Protein AF-A0A1A8KBA3-F1 (afdb_monomer_lite)

Organism: Nothobranchius kuhntae (NCBI:txid321403)

Secondary structure (DSSP, 8-state):
---EEEEEETTS---TTEEEETTEEEE-S---GGG-EEEEEEEE-SS-EEEEEEEE---PPPPP---HHHHHHHHHHHHHHHHHHHHT--

Structure (mmCIF, N/CA/C/O backbone):
data_AF-A0A1A8KBA3-F1
#
_entry.id   AF-A0A1A8KBA3-F1
#
loop_
_atom_site.group_PDB
_atom_site.id
_atom_site.type_symbol
_atom_site.label_atom_id
_atom_site.label_alt_id
_atom_site.label_comp_id
_atom_site.label_asym_id
_atom_site.label_entity_id
_atom_site.label_seq_id
_atom_site.pdbx_PDB_ins_code
_atom_site.Cartn_x
_atom_site.Cartn_y
_atom_site.Cartn_z
_atom_site.occupancy
_atom_site.B_iso_or_equiv
_atom_site.auth_seq_id
_atom_site.auth_comp_id
_atom_site.auth_asym_id
_atom_site.auth_atom_id
_atom_site.pdbx_PDB_model_num
ATOM 1 N N . PRO A 1 1 ? -14.517 -6.284 18.216 1.00 91.94 1 PRO A N 1
ATOM 2 C CA . PRO A 1 1 ? -14.007 -6.632 16.862 1.00 91.94 1 PRO A CA 1
ATOM 3 C C . PRO A 1 1 ? -13.592 -5.347 16.142 1.00 91.94 1 PRO A C 1
ATOM 5 O O . PRO A 1 1 ? -14.079 -4.287 16.530 1.00 91.94 1 PRO A O 1
ATOM 8 N N . VAL A 1 2 ? -12.703 -5.418 15.149 1.00 96.19 2 VAL A N 1
ATOM 9 C CA . VAL A 1 2 ? -12.394 -4.246 14.311 1.00 96.19 2 VAL A CA 1
ATOM 10 C C . VAL A 1 2 ? -13.608 -3.938 13.437 1.00 96.19 2 VAL A C 1
ATOM 12 O O . VAL A 1 2 ? -14.209 -4.857 12.887 1.00 96.19 2 VAL A O 1
ATOM 15 N N . SER A 1 3 ? -13.991 -2.666 13.361 1.00 96.00 3 SER A N 1
ATOM 16 C CA . SER A 1 3 ? -15.149 -2.193 12.591 1.00 96.00 3 SER A CA 1
ATOM 17 C C . SER A 1 3 ? -14.759 -1.373 11.364 1.00 96.00 3 SER A C 1
ATOM 19 O O . SER A 1 3 ? -15.588 -1.181 10.483 1.00 96.00 3 SER A O 1
ATOM 21 N N . LEU A 1 4 ? -13.523 -0.870 11.306 1.00 96.31 4 LEU A N 1
ATOM 22 C CA . LEU A 1 4 ? -13.034 -0.050 10.203 1.00 96.31 4 LEU A CA 1
ATOM 23 C C . LEU A 1 4 ? -11.528 -0.246 10.014 1.00 96.31 4 LEU A C 1
ATOM 25 O O . LEU A 1 4 ? -10.774 -0.227 10.989 1.00 96.31 4 LEU A O 1
ATOM 29 N N . TYR A 1 5 ? -11.118 -0.367 8.754 1.00 97.31 5 TYR A N 1
ATOM 30 C CA . TYR A 1 5 ? -9.729 -0.318 8.313 1.00 97.31 5 TYR A CA 1
ATOM 31 C C . TYR A 1 5 ? -9.560 0.860 7.359 1.00 97.31 5 TYR A C 1
ATOM 33 O O . TYR A 1 5 ? -10.358 1.035 6.438 1.00 97.31 5 TYR A O 1
ATOM 41 N N . GLN A 1 6 ? -8.528 1.669 7.575 1.00 96.50 6 GLN A N 1
ATOM 42 C CA . GLN A 1 6 ? -8.177 2.781 6.699 1.00 96.50 6 GLN A CA 1
ATOM 43 C C . GLN A 1 6 ? -6.702 2.690 6.337 1.00 96.50 6 GLN A C 1
ATOM 45 O O . GLN A 1 6 ? -5.844 2.617 7.210 1.00 96.50 6 GLN A O 1
ATOM 50 N N . TRP A 1 7 ? -6.412 2.695 5.041 1.00 97.50 7 TRP A N 1
ATOM 51 C CA . TRP A 1 7 ? -5.047 2.716 4.532 1.00 97.50 7 TRP A CA 1
ATOM 52 C C . TRP A 1 7 ? -4.653 4.127 4.116 1.00 97.50 7 TRP A C 1
ATOM 54 O O . TRP A 1 7 ? -5.462 4.866 3.554 1.00 97.50 7 TRP A O 1
ATOM 64 N N . ARG A 1 8 ? -3.392 4.487 4.355 1.00 96.12 8 ARG A N 1
ATOM 65 C CA . ARG A 1 8 ? -2.803 5.757 3.917 1.00 96.12 8 ARG A CA 1
ATOM 66 C C . ARG A 1 8 ? -1.321 5.605 3.595 1.00 96.12 8 ARG A C 1
ATOM 68 O O . ARG A 1 8 ? -0.642 4.759 4.169 1.00 96.12 8 ARG A O 1
ATOM 75 N N . LEU A 1 9 ? -0.829 6.457 2.703 1.00 97.31 9 LEU A N 1
ATOM 76 C CA . LEU A 1 9 ? 0.591 6.600 2.394 1.00 97.31 9 LEU A CA 1
ATOM 77 C C . LEU A 1 9 ? 1.167 7.759 3.221 1.00 97.31 9 LEU A C 1
ATOM 79 O O . LEU A 1 9 ? 0.548 8.820 3.319 1.00 97.31 9 LEU A O 1
ATOM 83 N N . ILE A 1 10 ? 2.331 7.572 3.844 1.00 97.44 10 ILE A N 1
ATOM 84 C CA . ILE A 1 10 ? 3.007 8.658 4.565 1.00 97.44 10 ILE A CA 1
ATOM 85 C C . ILE A 1 10 ? 3.524 9.689 3.555 1.00 97.44 10 ILE A C 1
ATOM 87 O O . ILE A 1 10 ? 4.210 9.334 2.603 1.00 97.44 10 ILE A O 1
ATOM 91 N N . ASN A 1 11 ? 3.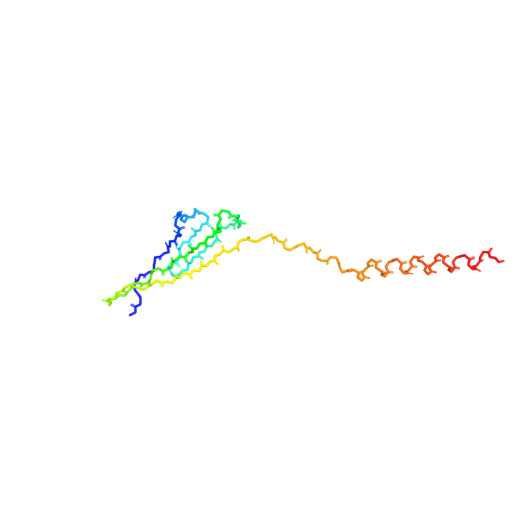219 10.970 3.793 1.00 93.81 11 ASN A 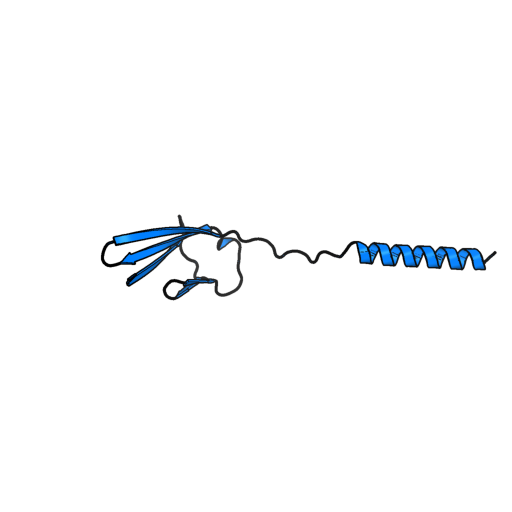N 1
ATOM 92 C CA . ASN A 1 11 ? 3.654 12.105 2.967 1.00 93.81 11 ASN A CA 1
ATOM 93 C C . ASN A 1 11 ? 3.258 12.006 1.482 1.00 93.81 11 ASN A C 1
ATOM 95 O O . ASN A 1 11 ? 3.916 12.586 0.622 1.00 93.81 11 ASN A O 1
ATOM 99 N N . GLY A 1 12 ? 2.173 11.298 1.180 1.00 93.31 12 GLY A N 1
ATOM 100 C CA . GLY A 1 12 ? 1.681 11.136 -0.180 1.00 93.31 12 GLY A CA 1
ATOM 101 C C . GLY A 1 12 ? 0.218 10.725 -0.210 1.00 93.31 12 GLY A C 1
ATOM 102 O O . GLY A 1 12 ? -0.457 10.650 0.818 1.00 93.31 12 GLY A O 1
ATOM 103 N N . SER A 1 13 ? -0.275 10.449 -1.409 1.00 93.88 13 SER A N 1
ATOM 104 C CA . SER A 1 13 ? -1.604 9.893 -1.635 1.00 93.88 13 SER A CA 1
ATOM 105 C C . SER A 1 13 ? -1.493 8.490 -2.215 1.00 93.88 13 SER A C 1
ATOM 107 O O . SER A 1 13 ? -0.546 8.161 -2.927 1.00 93.88 13 SER A O 1
ATOM 109 N N . ILE A 1 14 ? -2.478 7.649 -1.907 1.00 93.62 14 ILE A N 1
ATOM 110 C CA . ILE A 1 14 ? -2.579 6.328 -2.523 1.00 93.62 14 ILE A CA 1
ATOM 111 C C . ILE A 1 14 ? -2.881 6.522 -4.014 1.00 93.62 14 ILE A C 1
ATOM 113 O O . ILE A 1 14 ? -3.843 7.202 -4.375 1.00 93.62 14 ILE A O 1
ATOM 117 N N . SER A 1 15 ? -2.027 5.948 -4.864 1.00 93.38 15 SER A N 1
ATOM 118 C CA . SER A 1 15 ? -2.146 6.009 -6.323 1.00 93.38 15 SER A CA 1
ATOM 119 C C . SER A 1 15 ? -3.412 5.302 -6.816 1.00 93.38 15 SER A C 1
ATOM 121 O O . SER A 1 15 ? -3.869 4.334 -6.211 1.00 93.38 15 SER A O 1
ATOM 123 N N . SER A 1 16 ? -3.951 5.727 -7.963 1.00 92.25 16 SER A N 1
ATOM 124 C CA . SER A 1 16 ? -5.116 5.090 -8.601 1.00 92.25 16 SER A CA 1
ATOM 125 C C . SER A 1 16 ? -4.867 3.640 -9.030 1.00 92.25 16 SER A C 1
ATOM 127 O O . SER A 1 16 ? -5.818 2.895 -9.253 1.00 92.25 16 SER A O 1
ATOM 129 N N . ASN A 1 17 ? -3.598 3.233 -9.139 1.00 92.00 17 ASN A N 1
ATOM 130 C CA . ASN A 1 17 ? -3.197 1.850 -9.409 1.00 92.00 17 ASN A CA 1
ATOM 131 C C . ASN A 1 17 ? -3.300 0.953 -8.164 1.00 92.00 17 ASN A C 1
ATOM 133 O O . ASN A 1 17 ? -2.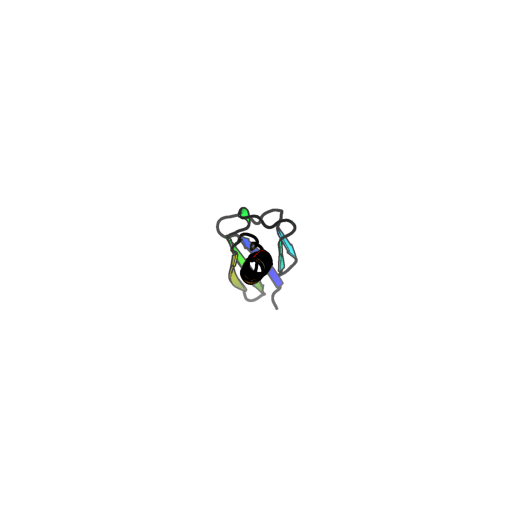947 -0.219 -8.220 1.00 92.00 17 ASN A O 1
ATOM 137 N N . ILE A 1 18 ? -3.753 1.477 -7.025 1.00 95.31 18 ILE A N 1
ATOM 138 C CA . ILE A 1 18 ? -3.933 0.721 -5.790 1.00 95.31 18 ILE A CA 1
ATOM 139 C C . ILE A 1 18 ? -5.418 0.738 -5.418 1.00 95.31 18 ILE A C 1
ATOM 141 O O . ILE A 1 18 ? -6.037 1.791 -5.297 1.00 95.31 18 ILE A O 1
ATOM 145 N N . GLU A 1 19 ? -5.997 -0.443 -5.216 1.00 95.62 19 GLU A N 1
ATOM 146 C CA . GLU A 1 19 ? -7.346 -0.618 -4.680 1.00 95.62 19 GLU A CA 1
ATOM 147 C C . GLU A 1 19 ? -7.269 -0.998 -3.200 1.00 95.62 19 GLU A C 1
ATOM 149 O O . GLU A 1 19 ? -6.538 -1.910 -2.819 1.00 95.62 19 GLU A O 1
ATOM 154 N N . ILE A 1 20 ? -8.076 -0.349 -2.364 1.00 95.25 20 ILE A N 1
ATOM 155 C CA . ILE A 1 20 ? -8.314 -0.795 -0.991 1.00 95.25 20 ILE A CA 1
ATOM 156 C C . ILE A 1 20 ? -9.577 -1.654 -0.986 1.00 95.25 20 ILE A C 1
ATOM 158 O O . ILE A 1 20 ? -10.650 -1.183 -1.364 1.00 95.25 20 ILE A O 1
ATOM 162 N N . ARG A 1 21 ? -9.456 -2.903 -0.535 1.00 93.38 21 ARG A N 1
ATOM 163 C CA . ARG A 1 21 ? -10.577 -3.826 -0.335 1.00 93.38 21 ARG A CA 1
ATOM 164 C C . ARG A 1 21 ? -10.591 -4.266 1.122 1.00 93.38 21 ARG A C 1
ATOM 166 O O . ARG A 1 21 ? -9.804 -5.121 1.518 1.00 93.38 21 ARG A O 1
ATOM 173 N N . ASP A 1 22 ? -11.473 -3.661 1.910 1.00 90.31 22 ASP A N 1
ATOM 174 C CA . ASP A 1 22 ? -11.566 -3.863 3.358 1.00 90.31 22 ASP A CA 1
ATOM 175 C C . ASP A 1 22 ? -10.210 -3.639 4.057 1.00 90.31 22 ASP A C 1
ATOM 177 O O . ASP A 1 22 ? -9.682 -2.527 4.089 1.00 90.31 22 ASP A O 1
ATOM 181 N N . ASN A 1 23 ? -9.622 -4.701 4.605 1.00 92.56 23 ASN A N 1
ATOM 182 C CA . ASN A 1 23 ? -8.335 -4.694 5.289 1.00 92.56 23 ASN A CA 1
ATOM 183 C C . ASN A 1 23 ? -7.137 -4.939 4.353 1.00 92.56 23 ASN A C 1
ATOM 185 O O . ASN A 1 23 ? -6.011 -5.028 4.837 1.00 92.56 23 ASN A O 1
ATOM 189 N N . VAL A 1 24 ? -7.352 -5.050 3.039 1.00 95.75 24 VAL A N 1
ATOM 190 C CA . VAL A 1 24 ? -6.319 -5.392 2.052 1.00 95.75 24 VAL A CA 1
ATOM 191 C C . VAL A 1 24 ? -5.994 -4.193 1.162 1.00 95.75 24 VAL A C 1
ATOM 193 O O . VAL A 1 24 ? -6.883 -3.583 0.571 1.00 95.75 24 VAL A O 1
ATOM 196 N N . LEU A 1 25 ? -4.700 -3.898 1.029 1.00 96.00 25 LEU A N 1
ATOM 197 C CA . LEU A 1 25 ? -4.153 -2.961 0.051 1.00 96.00 25 LEU A CA 1
ATOM 198 C C . LEU A 1 25 ? -3.684 -3.747 -1.185 1.00 96.00 25 LEU A C 1
ATOM 200 O O . LEU A 1 25 ? -2.750 -4.543 -1.094 1.00 96.00 25 LEU A O 1
ATOM 204 N N . LEU A 1 26 ? -4.343 -3.556 -2.327 1.00 96.31 26 LEU A N 1
ATOM 205 C CA . LEU A 1 26 ? -4.119 -4.331 -3.547 1.00 96.31 26 LEU A CA 1
ATOM 206 C C . LEU A 1 26 ? -3.515 -3.467 -4.655 1.00 96.31 26 LEU A C 1
ATOM 208 O O . LEU A 1 26 ? -4.152 -2.546 -5.154 1.00 96.31 26 LEU A O 1
ATOM 212 N N . PHE A 1 27 ? -2.320 -3.825 -5.111 1.00 95.44 27 PHE A N 1
ATOM 213 C CA . PHE A 1 27 ? -1.674 -3.200 -6.264 1.00 95.44 27 PHE A CA 1
ATOM 214 C C . PHE A 1 27 ? -2.266 -3.778 -7.557 1.00 95.44 27 PHE A C 1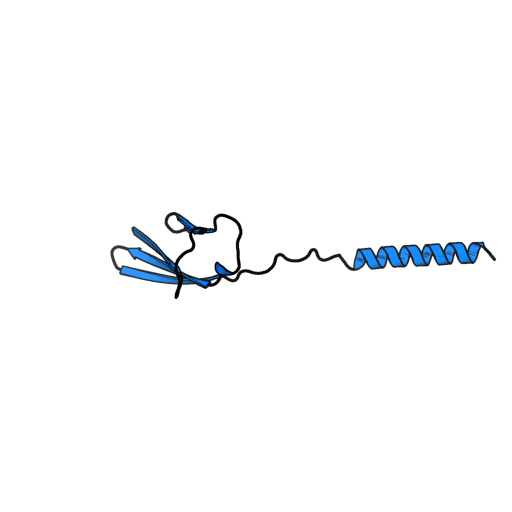
ATOM 216 O O . PHE A 1 27 ? -2.112 -4.964 -7.850 1.00 95.44 27 PHE A O 1
ATOM 223 N N . LYS A 1 28 ? -2.981 -2.948 -8.316 1.00 92.31 28 LYS A N 1
ATOM 224 C CA . LYS A 1 28 ? -3.617 -3.294 -9.587 1.00 92.31 28 LYS A CA 1
ATOM 225 C C . LYS A 1 28 ? -2.806 -2.746 -10.755 1.00 92.31 28 LYS A C 1
ATOM 227 O O . LYS A 1 28 ? -2.743 -1.543 -10.976 1.00 92.31 28 LYS A O 1
ATOM 232 N N . GLY A 1 29 ? -2.257 -3.655 -11.554 1.00 88.56 29 GLY A N 1
ATOM 233 C CA . GLY A 1 29 ? -1.486 -3.314 -12.746 1.00 88.56 29 GLY A CA 1
ATOM 234 C C . GLY A 1 29 ? 0.026 -3.351 -12.513 1.00 88.56 29 GLY A C 1
ATOM 235 O O . GLY A 1 29 ? 0.487 -3.965 -11.548 1.00 88.56 29 GLY A O 1
ATOM 236 N N . PRO A 1 30 ? 0.810 -2.762 -13.432 1.00 91.62 30 PRO A N 1
ATOM 237 C CA . PRO A 1 30 ? 2.262 -2.740 -13.329 1.00 91.62 30 PRO A CA 1
ATOM 238 C C . PRO A 1 30 ? 2.724 -2.023 -12.060 1.00 91.62 30 PRO A C 1
ATOM 240 O O . PRO A 1 30 ? 2.245 -0.938 -11.739 1.00 91.62 30 PRO A O 1
ATOM 243 N N . VAL A 1 31 ? 3.682 -2.628 -11.363 1.00 93.44 31 VAL A N 1
ATOM 244 C CA . VAL A 1 31 ? 4.319 -2.013 -10.201 1.00 93.44 31 VAL A CA 1
ATOM 245 C C . VAL A 1 31 ? 5.473 -1.141 -10.684 1.00 93.44 31 VAL A C 1
ATOM 247 O O . VAL A 1 31 ? 6.388 -1.625 -11.351 1.00 93.44 31 VAL A O 1
ATOM 250 N N . THR A 1 32 ? 5.416 0.142 -10.353 1.00 94.00 32 THR A N 1
ATOM 251 C CA . THR A 1 32 ? 6.383 1.170 -10.749 1.00 94.00 32 THR A CA 1
ATOM 252 C C . THR A 1 32 ? 7.017 1.809 -9.512 1.00 94.00 32 THR A C 1
ATOM 254 O O . THR A 1 32 ? 6.503 1.689 -8.400 1.00 94.00 32 THR A O 1
ATOM 257 N N . TYR A 1 33 ? 8.170 2.461 -9.681 1.00 94.00 33 TYR A N 1
ATOM 258 C CA . TYR A 1 33 ? 8.946 3.008 -8.561 1.00 94.00 33 TYR A CA 1
ATOM 259 C C . TYR A 1 33 ? 8.208 4.076 -7.742 1.00 94.00 33 TYR A C 1
ATOM 261 O O . TYR A 1 33 ? 8.479 4.212 -6.556 1.00 94.00 33 TYR A O 1
ATOM 269 N N . ASP A 1 34 ? 7.249 4.793 -8.330 1.00 92.75 34 ASP A N 1
ATOM 270 C CA . ASP A 1 34 ? 6.397 5.772 -7.639 1.00 92.75 34 ASP A CA 1
ATOM 271 C C . ASP A 1 34 ? 5.450 5.144 -6.605 1.00 92.75 34 ASP A C 1
ATOM 273 O O . ASP A 1 34 ? 4.897 5.856 -5.772 1.00 92.75 34 ASP A O 1
ATOM 277 N N . LEU A 1 35 ? 5.284 3.817 -6.619 1.00 95.19 35 LEU A N 1
ATOM 278 C CA . LEU A 1 35 ? 4.503 3.087 -5.619 1.00 95.19 35 LEU A CA 1
ATOM 279 C C . LEU A 1 35 ? 5.316 2.749 -4.355 1.00 95.19 35 LEU A C 1
ATOM 281 O O . LEU A 1 35 ? 4.749 2.217 -3.396 1.00 95.19 35 LEU A O 1
ATOM 285 N N . GLN A 1 36 ? 6.623 3.040 -4.336 1.00 95.62 36 GLN A N 1
ATOM 286 C CA . GLN A 1 36 ? 7.467 2.914 -3.146 1.00 95.62 36 GLN A CA 1
ATOM 287 C C . GLN A 1 36 ? 7.000 3.868 -2.042 1.00 95.62 36 GLN A C 1
ATOM 289 O O . GLN A 1 36 ? 6.632 5.013 -2.294 1.00 95.62 36 GLN A O 1
ATOM 294 N N . GLY A 1 37 ? 7.075 3.409 -0.795 1.00 96.50 37 GLY A N 1
ATOM 295 C CA . GLY A 1 37 ? 6.872 4.274 0.361 1.00 96.50 37 GLY A CA 1
ATOM 296 C C . GLY A 1 37 ? 6.428 3.528 1.607 1.00 96.50 37 GLY A C 1
ATOM 297 O O . GLY A 1 37 ? 6.377 2.297 1.643 1.00 96.50 37 GLY A O 1
ATOM 298 N N . SER A 1 38 ? 6.095 4.301 2.638 1.00 98.00 38 SER A N 1
ATOM 299 C CA . SER A 1 38 ? 5.649 3.783 3.928 1.00 98.00 38 SER A CA 1
ATOM 300 C C . SER A 1 38 ? 4.125 3.839 4.023 1.00 98.00 38 SER A C 1
ATOM 302 O O . SER A 1 38 ? 3.526 4.917 4.066 1.00 98.00 38 SER A O 1
ATOM 304 N N . TYR A 1 39 ? 3.488 2.672 4.029 1.00 97.75 39 TYR A N 1
ATOM 305 C CA . TYR A 1 39 ? 2.036 2.528 4.076 1.00 97.75 39 TYR A CA 1
ATOM 306 C C . TYR A 1 39 ? 1.590 2.239 5.503 1.00 97.75 39 TYR A C 1
ATOM 308 O O . TYR A 1 39 ? 2.185 1.412 6.190 1.00 97.75 39 TYR A O 1
ATOM 316 N N . VAL A 1 40 ? 0.523 2.898 5.946 1.00 98.00 40 VAL A N 1
ATOM 317 C CA . VAL A 1 40 ? -0.038 2.748 7.292 1.00 98.00 40 VAL A CA 1
ATOM 318 C C . VAL A 1 40 ? -1.466 2.237 7.198 1.00 98.00 40 VAL A C 1
ATOM 320 O O . VAL A 1 40 ? -2.262 2.765 6.420 1.00 98.00 40 VAL A O 1
ATOM 323 N N . CYS A 1 41 ? -1.788 1.238 8.016 1.00 97.75 41 CYS A N 1
ATOM 324 C CA . CYS A 1 41 ? -3.152 0.792 8.258 1.00 97.75 41 CYS A CA 1
ATOM 325 C C . CYS A 1 41 ? -3.596 1.256 9.645 1.00 97.75 41 CYS A C 1
ATOM 327 O O . CYS A 1 41 ? -3.001 0.866 10.653 1.00 97.75 41 CYS A O 1
ATOM 329 N N . ASP A 1 42 ? -4.644 2.070 9.685 1.00 97.62 42 ASP A N 1
ATOM 330 C CA . ASP A 1 42 ? -5.349 2.473 10.892 1.00 97.62 42 ASP A CA 1
ATOM 331 C C . ASP A 1 42 ? -6.562 1.547 11.085 1.00 97.62 42 ASP A C 1
ATOM 333 O O . ASP A 1 42 ? -7.493 1.528 10.276 1.00 97.62 42 ASP A O 1
ATOM 337 N N . ALA A 1 43 ? -6.547 0.753 12.155 1.00 98.19 43 ALA A N 1
ATOM 338 C CA . ALA A 1 43 ? -7.618 -0.167 12.521 1.00 98.19 43 ALA A CA 1
ATOM 339 C C . ALA A 1 43 ? -8.383 0.377 13.731 1.00 98.19 43 ALA A C 1
ATOM 341 O O . ALA A 1 43 ? -7.798 0.624 14.790 1.00 98.19 43 ALA A O 1
ATOM 342 N N . THR A 1 44 ? -9.698 0.543 13.582 1.00 98.25 44 THR A N 1
ATOM 343 C CA . THR A 1 44 ? -10.565 1.147 14.604 1.00 98.25 44 THR A CA 1
ATOM 344 C C . THR A 1 44 ? -11.622 0.161 15.089 1.00 98.25 44 THR A C 1
ATOM 346 O O . THR A 1 44 ? -12.255 -0.545 14.301 1.00 98.25 44 THR A O 1
ATOM 349 N N . ASN A 1 45 ? -11.825 0.120 16.405 1.00 97.75 45 ASN A N 1
ATOM 350 C CA . ASN A 1 45 ? -12.936 -0.566 17.060 1.00 97.75 45 ASN A CA 1
ATOM 351 C C . ASN A 1 45 ? -13.642 0.381 18.049 1.00 97.75 45 ASN A C 1
ATOM 353 O O . ASN A 1 45 ? -13.309 1.559 18.139 1.00 97.75 45 ASN A O 1
ATOM 357 N N . SER A 1 46 ? -14.603 -0.133 18.822 1.00 98.25 46 SER A N 1
ATOM 358 C CA . SER A 1 46 ? -15.364 0.659 19.802 1.00 98.25 46 SER A CA 1
ATOM 359 C C . SER A 1 46 ? -14.539 1.226 20.967 1.00 98.25 46 SER A C 1
ATOM 361 O O . SER A 1 46 ? -15.049 2.059 21.707 1.00 98.25 46 SER A O 1
ATOM 363 N N . ILE A 1 47 ? -13.306 0.751 21.175 1.00 98.31 47 ILE A N 1
ATOM 364 C CA . ILE A 1 47 ? -12.406 1.199 22.249 1.00 98.31 47 ILE A CA 1
ATOM 365 C C . ILE A 1 47 ? -11.450 2.277 21.726 1.00 98.31 47 ILE A C 1
ATOM 367 O O . ILE A 1 47 ? -11.115 3.207 22.455 1.00 98.31 47 ILE A O 1
ATOM 371 N N . GLY A 1 48 ? -11.003 2.167 20.474 1.00 97.94 48 GLY A N 1
ATOM 372 C CA . GLY A 1 48 ? -10.148 3.171 19.855 1.00 97.94 48 GLY A CA 1
ATOM 373 C C . GLY A 1 48 ? -9.478 2.702 18.569 1.00 97.94 48 GLY A C 1
ATOM 374 O O . GLY A 1 48 ? -9.868 1.700 17.963 1.00 97.94 48 GLY A O 1
ATOM 375 N N . THR A 1 49 ? -8.440 3.441 18.182 1.00 98.38 49 THR A N 1
ATOM 376 C CA . THR A 1 49 ? -7.685 3.239 16.941 1.00 98.38 49 THR A CA 1
ATOM 377 C C . THR A 1 49 ? -6.243 2.850 17.241 1.00 98.38 49 THR A C 1
ATOM 379 O O . THR A 1 49 ? -5.594 3.412 18.129 1.00 98.38 49 THR A O 1
ATOM 382 N N . ARG A 1 50 ? -5.729 1.877 16.488 1.00 98.06 50 ARG A N 1
ATOM 383 C CA . ARG A 1 50 ? -4.313 1.496 16.476 1.00 98.06 50 ARG A CA 1
ATOM 384 C C . ARG A 1 50 ? -3.798 1.476 15.044 1.00 98.06 50 ARG A C 1
ATOM 386 O O . ARG A 1 50 ? -4.547 1.155 14.127 1.00 98.06 50 ARG A O 1
ATOM 393 N N . SER A 1 51 ? -2.518 1.787 14.891 1.00 97.88 51 SER A N 1
ATOM 394 C CA . SER A 1 51 ? -1.864 1.937 13.594 1.00 97.88 51 SER A CA 1
ATOM 395 C C . SER A 1 51 ? -0.681 0.985 13.478 1.00 97.88 51 SER A C 1
ATOM 397 O O . SER A 1 51 ? 0.032 0.766 14.460 1.00 97.88 51 SER A O 1
ATOM 399 N N . ALA A 1 52 ? -0.450 0.461 12.278 1.00 97.75 52 ALA A N 1
ATOM 400 C CA . ALA A 1 52 ? 0.759 -0.278 11.921 1.00 97.75 52 ALA A CA 1
ATOM 401 C C . ALA A 1 52 ? 1.278 0.196 10.560 1.00 97.75 52 ALA A C 1
ATOM 403 O O . ALA A 1 52 ? 0.480 0.508 9.677 1.00 97.75 52 ALA A O 1
ATOM 404 N N . SER A 1 53 ? 2.601 0.249 10.398 1.00 97.56 53 SER A N 1
ATOM 405 C CA . SER A 1 53 ? 3.267 0.723 9.182 1.00 97.56 53 SER A CA 1
ATOM 406 C C . SER A 1 53 ? 4.097 -0.373 8.516 1.00 97.56 53 SER A C 1
ATOM 408 O O . SER A 1 53 ? 4.706 -1.191 9.205 1.00 97.56 53 SER A O 1
ATOM 410 N N . VAL A 1 54 ? 4.175 -0.344 7.186 1.00 97.75 54 VAL A N 1
ATOM 411 C CA . VAL A 1 54 ? 5.037 -1.207 6.371 1.00 97.75 54 VAL A CA 1
ATOM 412 C C . VAL A 1 54 ? 5.780 -0.377 5.324 1.00 97.75 54 VAL A C 1
ATOM 414 O O . VAL A 1 54 ? 5.183 0.445 4.632 1.00 97.75 54 VAL A O 1
ATOM 417 N N . GLU A 1 55 ? 7.086 -0.602 5.212 1.00 97.88 55 GLU A N 1
ATOM 418 C CA . GLU A 1 55 ? 7.931 -0.015 4.171 1.00 97.88 55 GLU A CA 1
ATOM 419 C C . GLU A 1 55 ? 7.872 -0.904 2.921 1.00 97.88 55 GLU A C 1
ATOM 421 O O . GLU A 1 55 ? 8.209 -2.089 2.984 1.00 97.88 55 GLU A O 1
ATOM 426 N N . ILE A 1 56 ? 7.443 -0.354 1.785 1.00 96.75 56 ILE A N 1
ATOM 427 C CA . ILE A 1 56 ? 7.371 -1.072 0.507 1.00 96.75 56 ILE A CA 1
ATOM 428 C C . ILE A 1 56 ? 8.468 -0.552 -0.417 1.00 96.75 56 ILE A C 1
ATOM 430 O O . ILE A 1 56 ? 8.433 0.601 -0.844 1.00 96.75 56 ILE A O 1
ATOM 434 N N . GLY A 1 57 ? 9.425 -1.420 -0.752 1.00 96.19 57 GLY A N 1
ATOM 435 C CA . GLY A 1 57 ? 10.467 -1.159 -1.743 1.00 96.19 57 GLY A CA 1
ATOM 436 C C . GLY A 1 57 ? 10.183 -1.865 -3.066 1.00 96.19 57 GLY A C 1
ATOM 437 O O . GLY A 1 57 ? 9.911 -3.065 -3.079 1.00 96.19 57 GLY A O 1
ATOM 438 N N . ILE A 1 58 ? 10.271 -1.129 -4.176 1.00 95.38 58 ILE A N 1
ATOM 439 C CA . ILE A 1 58 ? 10.161 -1.686 -5.529 1.00 95.38 58 ILE A CA 1
ATOM 440 C C . ILE A 1 58 ? 11.569 -1.887 -6.086 1.00 95.38 58 ILE A C 1
ATOM 442 O O . ILE A 1 58 ? 12.395 -0.980 -6.021 1.00 95.38 58 ILE A O 1
ATOM 446 N N . LEU A 1 59 ? 11.844 -3.084 -6.601 1.00 94.44 59 LEU A N 1
ATOM 447 C CA . LEU A 1 59 ? 13.143 -3.477 -7.144 1.00 94.44 59 LEU A CA 1
ATOM 448 C C . LEU A 1 59 ? 13.009 -3.876 -8.612 1.00 94.44 59 LEU A C 1
ATOM 450 O O . LEU A 1 59 ? 11.928 -4.252 -9.074 1.00 94.44 59 LEU A O 1
ATOM 454 N N . GLU A 1 60 ? 14.128 -3.844 -9.329 1.00 90.62 60 GLU A N 1
ATOM 455 C CA . GLU A 1 60 ? 14.192 -4.372 -10.686 1.00 90.62 60 GLU A CA 1
ATOM 456 C C . GLU A 1 60 ? 13.919 -5.873 -10.709 1.00 90.62 60 GLU A C 1
ATOM 458 O O . GLU A 1 60 ? 14.266 -6.623 -9.789 1.00 90.62 60 GLU A O 1
ATOM 463 N N . LYS A 1 61 ? 13.314 -6.328 -11.809 1.00 87.75 61 LYS A N 1
ATOM 464 C 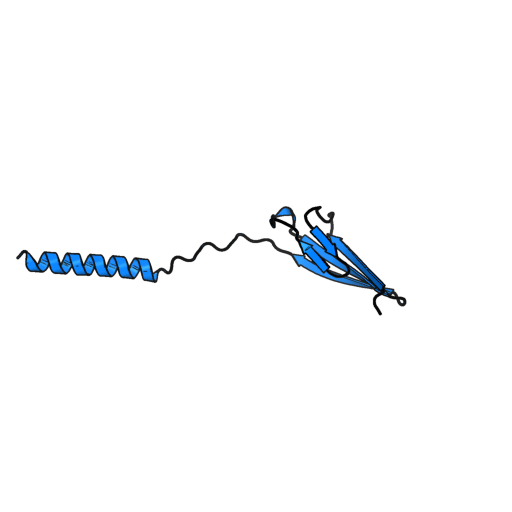CA . LYS A 1 61 ? 13.165 -7.755 -12.062 1.00 87.75 61 LYS A CA 1
ATOM 465 C C . LYS A 1 61 ? 14.564 -8.383 -12.116 1.00 87.75 61 LYS A C 1
ATOM 467 O O . LYS A 1 61 ? 15.404 -7.882 -12.864 1.00 87.75 61 LYS A O 1
ATOM 472 N N . PRO A 1 62 ? 14.814 -9.490 -11.396 1.00 86.50 62 PRO A N 1
ATOM 473 C CA . PRO A 1 62 ? 16.100 -10.160 -11.474 1.00 86.50 62 PRO A CA 1
ATOM 474 C C . PRO A 1 62 ? 16.378 -10.572 -12.919 1.00 86.50 62 PRO A C 1
ATOM 476 O O . PRO A 1 62 ? 15.520 -11.147 -13.600 1.00 86.50 62 PRO A O 1
ATOM 479 N N . LEU A 1 63 ? 17.588 -10.269 -13.382 1.00 84.44 63 LEU A N 1
ATOM 480 C CA . LEU A 1 63 ? 18.072 -10.774 -14.655 1.00 84.44 63 LEU A CA 1
ATOM 481 C C . LEU A 1 63 ? 18.206 -12.300 -14.559 1.00 84.44 63 LEU A C 1
ATOM 483 O O . LEU A 1 63 ? 18.598 -12.809 -13.503 1.00 84.44 63 LEU A O 1
ATOM 487 N N . PRO A 1 64 ? 17.890 -13.048 -15.631 1.00 82.44 64 PRO A N 1
ATOM 488 C CA . PRO A 1 64 ? 18.174 -14.473 -15.660 1.00 82.44 64 PRO A CA 1
ATOM 489 C C . PRO A 1 64 ? 19.675 -14.671 -15.425 1.00 82.44 64 PRO A C 1
ATOM 491 O O . PRO A 1 64 ? 20.502 -14.188 -16.200 1.00 82.44 64 PRO A O 1
ATOM 494 N N . GLN A 1 65 ? 20.033 -15.355 -14.336 1.00 77.00 65 GLN A N 1
ATOM 495 C CA . GLN A 1 65 ? 21.406 -15.798 -14.139 1.00 77.00 65 GLN A CA 1
ATOM 496 C C . GLN A 1 65 ? 21.704 -16.836 -15.218 1.00 77.00 65 GLN A C 1
ATOM 498 O O . GLN A 1 65 ? 21.196 -17.955 -15.169 1.00 77.00 65 GLN A O 1
ATOM 503 N N . ILE A 1 66 ? 22.515 -16.461 -16.207 1.00 67.25 66 ILE A N 1
ATOM 504 C CA . ILE A 1 66 ? 23.144 -17.441 -17.087 1.00 67.25 66 ILE A CA 1
ATOM 505 C C . ILE A 1 66 ? 24.053 -18.260 -16.177 1.00 67.25 66 ILE A C 1
ATOM 507 O O . ILE A 1 66 ? 25.006 -17.724 -15.610 1.00 67.25 66 ILE A O 1
ATOM 511 N N . ALA A 1 67 ? 23.724 -19.535 -15.979 1.00 70.19 67 ALA A N 1
ATOM 512 C CA . ALA A 1 67 ? 24.582 -20.428 -15.226 1.00 70.19 67 ALA A CA 1
ATOM 513 C C . ALA A 1 67 ? 25.947 -20.448 -15.922 1.00 70.19 67 ALA A C 1
ATOM 515 O O . ALA A 1 67 ? 26.073 -20.899 -17.059 1.00 70.19 67 ALA A O 1
ATOM 516 N N . THR A 1 68 ? 26.983 -19.961 -15.240 1.00 62.00 68 THR A N 1
ATOM 517 C CA . THR A 1 68 ? 28.360 -19.925 -15.757 1.00 62.00 68 THR A CA 1
ATOM 518 C C . THR A 1 68 ? 28.837 -21.313 -16.219 1.00 62.00 68 THR A C 1
ATOM 520 O O . THR A 1 68 ? 29.735 -21.415 -17.051 1.00 62.00 68 THR A O 1
ATOM 523 N N . GLY A 1 69 ? 28.200 -22.385 -15.727 1.00 60.97 69 GLY A N 1
ATOM 524 C CA . GLY A 1 69 ? 28.438 -23.769 -16.136 1.00 60.97 69 GLY A CA 1
ATOM 525 C C . GLY A 1 69 ? 28.151 -24.069 -17.612 1.00 60.97 69 GLY A C 1
ATOM 526 O O . GLY A 1 69 ? 28.896 -24.849 -18.204 1.00 60.97 69 GLY A O 1
ATOM 527 N N . ASP A 1 70 ? 27.166 -23.418 -18.239 1.00 61.94 70 ASP A N 1
ATOM 528 C CA . ASP A 1 70 ? 26.846 -23.669 -19.655 1.00 61.94 70 ASP A CA 1
ATOM 529 C C . ASP A 1 70 ? 27.949 -23.137 -20.573 1.00 61.94 70 ASP A C 1
ATOM 531 O O . ASP A 1 70 ? 28.371 -23.803 -21.519 1.00 61.94 70 ASP A O 1
ATOM 535 N N . VAL A 1 71 ? 28.490 -21.962 -20.249 1.00 65.19 71 VAL A N 1
ATOM 536 C CA . VAL A 1 71 ? 29.550 -21.329 -21.044 1.00 65.19 71 VAL A CA 1
ATOM 537 C C . VAL A 1 71 ? 30.864 -22.101 -20.907 1.00 65.19 71 VAL A C 1
ATOM 539 O O . VAL A 1 71 ? 31.552 -22.339 -21.899 1.00 65.19 71 VAL A O 1
ATOM 542 N N . ILE A 1 72 ? 31.192 -22.550 -19.690 1.00 66.12 72 ILE A N 1
ATOM 543 C CA . ILE A 1 72 ? 32.395 -23.355 -19.433 1.00 66.12 72 ILE A CA 1
ATOM 544 C C . ILE A 1 72 ? 32.295 -24.716 -20.136 1.00 66.12 72 ILE A C 1
ATOM 546 O O . ILE A 1 72 ? 33.282 -25.160 -20.719 1.00 66.12 72 ILE A O 1
ATOM 550 N N . SER A 1 73 ? 31.116 -25.350 -20.143 1.00 67.25 73 SER A N 1
ATOM 551 C CA . SER A 1 73 ? 30.887 -26.621 -2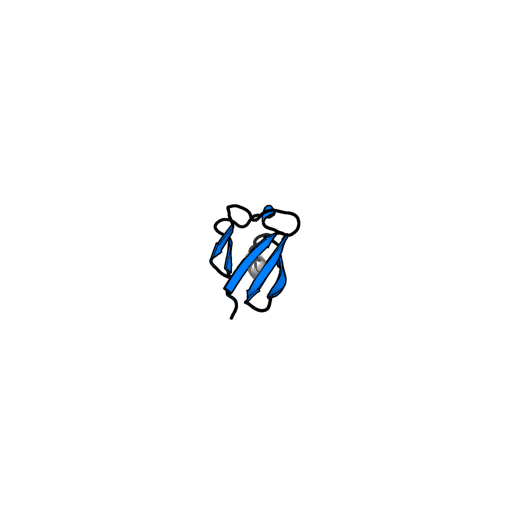0.846 1.00 67.25 73 SER A CA 1
ATOM 552 C C . SER A 1 73 ? 31.103 -26.486 -22.356 1.00 67.25 73 SER A C 1
ATOM 554 O O . SER A 1 73 ? 31.855 -27.263 -22.947 1.00 67.25 73 SER A O 1
ATOM 556 N N . VAL A 1 74 ? 30.528 -25.449 -22.979 1.00 74.31 74 VAL A N 1
ATOM 557 C CA . VAL A 1 74 ? 30.697 -25.189 -24.419 1.00 74.31 74 VAL A CA 1
ATOM 558 C C . VAL A 1 74 ? 32.159 -24.903 -24.766 1.00 74.31 74 VAL A C 1
ATOM 560 O O . VAL A 1 74 ? 32.679 -25.458 -25.734 1.00 74.31 74 VAL A O 1
ATOM 563 N N . ILE A 1 75 ? 32.854 -24.088 -23.966 1.00 75.50 75 ILE A N 1
ATOM 564 C CA . ILE A 1 75 ? 34.274 -23.784 -24.192 1.00 75.50 75 ILE A CA 1
ATOM 565 C C . ILE A 1 75 ? 35.133 -25.048 -24.034 1.00 75.50 75 ILE A C 1
ATOM 567 O O . ILE A 1 75 ? 35.986 -25.310 -24.880 1.00 75.50 75 ILE A O 1
ATOM 571 N N . ALA A 1 76 ? 34.893 -25.868 -23.007 1.00 74.62 76 ALA A N 1
ATOM 572 C CA . ALA A 1 76 ? 35.625 -27.118 -22.798 1.00 74.62 76 ALA A CA 1
ATOM 573 C C . ALA A 1 76 ? 35.409 -28.124 -23.945 1.00 74.62 76 ALA A C 1
ATOM 575 O O . ALA A 1 76 ? 36.371 -28.741 -24.406 1.00 74.62 76 ALA A O 1
ATOM 576 N N . LEU A 1 77 ? 34.176 -28.247 -24.450 1.00 76.38 77 LEU A N 1
ATOM 577 C CA . LEU A 1 77 ? 33.838 -29.082 -25.609 1.00 76.38 77 LEU A CA 1
ATOM 578 C C . LEU A 1 77 ? 34.552 -28.618 -26.886 1.00 76.38 77 LEU A C 1
ATOM 580 O O . LEU A 1 77 ? 35.120 -29.442 -27.603 1.00 76.38 77 LEU A O 1
ATOM 584 N N . LEU A 1 78 ? 34.564 -27.309 -27.158 1.00 80.94 78 LEU A N 1
ATOM 585 C CA . LEU A 1 78 ? 35.241 -26.741 -28.330 1.00 80.94 78 LEU A CA 1
ATOM 586 C C . LEU A 1 78 ? 36.762 -26.933 -28.266 1.00 80.94 78 LEU A C 1
ATOM 588 O O . LEU A 1 78 ? 37.374 -27.310 -29.267 1.00 80.94 78 LEU A O 1
ATOM 592 N N . LEU A 1 79 ? 37.370 -26.725 -27.094 1.00 80.56 79 LEU A N 1
ATOM 593 C CA . LEU A 1 79 ? 38.800 -26.966 -26.887 1.00 80.56 79 LEU A CA 1
ATOM 594 C C . LEU A 1 79 ? 39.150 -28.450 -27.071 1.00 80.56 79 LEU A C 1
ATOM 596 O O . LEU A 1 79 ? 40.109 -28.763 -27.774 1.00 80.56 79 LEU A O 1
ATOM 600 N N . ALA A 1 80 ? 38.356 -29.367 -26.510 1.00 78.94 80 ALA A N 1
ATOM 601 C CA . ALA A 1 80 ? 38.572 -30.805 -26.666 1.00 78.94 80 ALA A CA 1
ATOM 602 C C . ALA A 1 80 ? 38.460 -31.255 -28.134 1.00 78.94 80 ALA A C 1
ATOM 604 O O . ALA A 1 80 ? 39.320 -31.990 -28.620 1.00 78.94 80 ALA A O 1
ATOM 605 N N . ALA A 1 81 ? 37.447 -30.778 -28.864 1.00 76.19 81 ALA A N 1
ATOM 606 C CA . ALA A 1 81 ? 37.274 -31.085 -30.284 1.00 76.19 81 ALA A CA 1
ATOM 607 C C . ALA A 1 81 ? 38.414 -30.521 -31.153 1.00 76.19 81 ALA A C 1
ATOM 609 O O . ALA A 1 81 ? 38.901 -31.209 -32.050 1.00 76.19 81 ALA A O 1
ATOM 610 N N . GLY A 1 82 ? 38.877 -29.298 -30.870 1.00 74.50 82 GLY A N 1
ATOM 611 C CA . GLY A 1 82 ? 40.014 -28.689 -31.566 1.00 74.50 82 GLY A CA 1
ATOM 612 C C . GLY A 1 82 ? 41.327 -29.446 -31.347 1.00 74.50 82 GLY A C 1
ATOM 613 O O . GLY A 1 82 ? 42.063 -29.685 -32.303 1.00 74.50 82 GLY A O 1
ATOM 614 N N . VAL A 1 83 ? 41.594 -29.889 -30.113 1.00 74.69 83 VAL A N 1
ATOM 615 C CA . VAL A 1 83 ? 42.771 -30.715 -29.789 1.00 74.69 83 VAL A CA 1
ATOM 616 C C . VAL A 1 83 ? 42.705 -32.067 -30.504 1.00 74.69 83 VAL A C 1
ATOM 618 O O . VAL A 1 83 ? 43.694 -32.467 -31.111 1.00 74.69 83 VAL A O 1
ATOM 621 N N . LEU A 1 84 ? 41.543 -32.735 -30.497 1.00 67.06 84 LEU A N 1
ATOM 622 C CA . LEU A 1 84 ? 41.335 -34.022 -31.178 1.00 67.06 84 LEU A CA 1
ATOM 623 C C . LEU A 1 84 ? 41.526 -33.929 -32.701 1.00 67.06 84 LEU A C 1
ATOM 625 O O . LEU A 1 84 ? 42.141 -34.812 -33.289 1.00 67.06 84 LEU A O 1
ATOM 629 N N . MET A 1 85 ? 41.051 -32.860 -33.346 1.00 67.44 85 MET A N 1
ATOM 630 C CA . MET A 1 85 ? 41.287 -32.664 -34.782 1.00 67.44 85 MET A CA 1
ATOM 631 C C . MET A 1 85 ? 42.760 -32.354 -35.089 1.00 67.44 85 MET A C 1
ATOM 633 O O . MET A 1 85 ? 43.286 -32.835 -36.090 1.00 67.44 85 MET A O 1
ATOM 637 N N . GLY A 1 86 ? 43.448 -31.612 -34.215 1.00 59.16 86 GLY A N 1
ATOM 638 C CA . GLY A 1 86 ? 44.873 -31.301 -34.363 1.00 59.16 86 GLY A CA 1
ATOM 639 C C . GLY A 1 86 ? 45.790 -32.526 -34.263 1.00 59.16 86 GLY A C 1
ATOM 640 O O . GLY A 1 86 ? 46.744 -32.625 -35.027 1.00 59.16 86 GLY A O 1
ATOM 641 N N . ILE A 1 87 ? 45.479 -33.485 -33.382 1.00 58.12 87 ILE A N 1
ATOM 642 C CA . ILE A 1 87 ? 46.259 -34.732 -33.241 1.00 58.12 87 ILE A CA 1
ATOM 643 C C . ILE A 1 87 ? 46.014 -35.740 -34.373 1.00 58.12 87 ILE A C 1
ATOM 645 O O . ILE A 1 87 ? 46.847 -36.608 -34.592 1.00 58.12 87 ILE A O 1
ATOM 649 N N . THR A 1 88 ? 44.891 -35.651 -35.096 1.00 52.75 88 THR A N 1
ATOM 650 C CA . THR A 1 88 ? 44.602 -36.544 -36.237 1.00 52.75 88 THR A CA 1
ATOM 651 C C . THR A 1 88 ? 45.224 -36.086 -37.562 1.00 52.75 88 THR A C 1
ATOM 653 O O . THR A 1 88 ? 45.122 -36.808 -38.550 1.00 52.75 88 THR A O 1
ATOM 656 N N . VAL A 1 89 ? 45.826 -34.889 -37.611 1.00 53.06 89 VAL A N 1
ATOM 657 C CA . VAL A 1 89 ? 46.358 -34.262 -38.844 1.00 53.06 89 VAL A CA 1
ATOM 658 C C . VAL A 1 89 ? 47.899 -34.326 -38.937 1.00 53.06 89 VAL A C 1
ATOM 660 O O . VAL A 1 89 ? 48.474 -33.889 -39.932 1.00 53.06 89 VAL A O 1
ATOM 663 N N . THR A 1 90 ? 48.578 -34.922 -37.954 1.00 51.59 90 THR A N 1
ATOM 664 C CA . THR A 1 90 ? 50.014 -35.277 -38.013 1.00 51.59 90 THR A CA 1
ATOM 665 C C . THR A 1 90 ? 50.206 -36.767 -38.219 1.00 51.59 90 THR A C 1
ATOM 667 O O . THR A 1 90 ? 51.054 -37.137 -39.059 1.00 51.59 90 THR A O 1
#

pLDDT: mean 87.18, std 13.26, range [51.59, 98.38]

Radius of gyration: 27.68 Å; chains: 1; bounding box: 65×49×61 Å

Foldseek 3Di:
DFDAKDKAFPPDGDDPQWDDDTNDIRRHDDDDQVNFGKMKIWTADPVGIDIDIDGDGDDDDDDPPPPVVVVVVVVVVVVVVVVVVVVVVD

Sequence (90 aa):
PVSLYQWRLINGSISSNIEIRDNVLLFKGPVTYDLQGSYVCDATNSIGTRSASVEIGILEKPLPQIATGDVISVIALLLAAGVLMGITVT

InterPro domains:
  IPR013783 Immunoglobulin-like fold [G3DSA:2.60.40.10] (1-65)
  IPR036179 Immunoglobulin-like domain superfamily [SSF48726] (5-71)
  IPR051427 Nectin and Nectin-like [PTHR23277] (3-84)